Protein AF-A0A7X1L343-F1 (afdb_monomer)

Secondary structure (DSSP, 8-state):
--PPPHHHHHHHHHHHHHHTT--HHHHHHHHHHH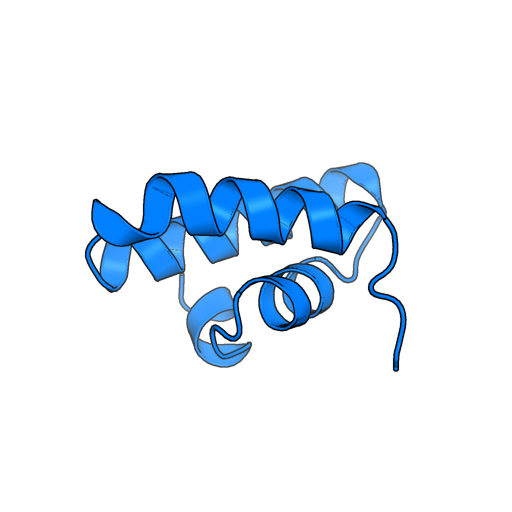HHHHHHHHSS-HHHHHHHHH---HHHHHT-

pLDDT: mean 88.96, std 13.26, range [37.81, 97.12]

Radius of gyration: 10.86 Å; Cα contacts (8 Å, |Δi|>4): 68; chains: 1; bounding box: 26×28×23 Å

Mean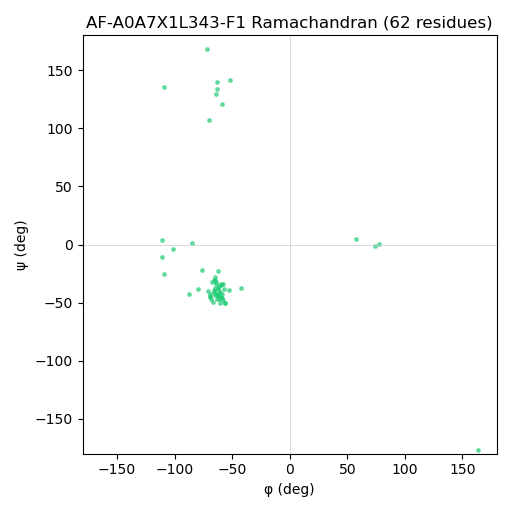 predicted aligned error: 4.18 Å

Structure (mmCIF, N/CA/C/O backbone):
data_AF-A0A7X1L343-F1
#
_entry.id   AF-A0A7X1L343-F1
#
loop_
_atom_site.group_PDB
_atom_site.id
_atom_site.type_symbol
_atom_site.label_atom_id
_atom_site.label_alt_id
_atom_site.label_comp_id
_atom_site.label_asym_id
_atom_site.label_entity_id
_atom_site.label_seq_id
_atom_site.pdbx_PDB_ins_code
_atom_site.Cartn_x
_atom_site.Cartn_y
_atom_site.Cartn_z
_atom_site.occupancy
_atom_site.B_iso_or_equiv
_atom_site.auth_seq_id
_atom_site.auth_comp_id
_atom_site.auth_asym_id
_atom_site.auth_atom_id
_atom_site.pdbx_PDB_model_num
ATOM 1 N N . MET A 1 1 ? 7.203 21.399 -5.447 1.00 37.81 1 MET A N 1
ATOM 2 C CA . MET A 1 1 ? 6.135 20.383 -5.359 1.00 37.81 1 MET A CA 1
ATOM 3 C C . MET A 1 1 ? 6.699 19.143 -6.034 1.00 37.81 1 MET A C 1
ATOM 5 O O . MET A 1 1 ? 7.004 19.221 -7.212 1.00 37.81 1 MET A O 1
ATOM 9 N N . LEU A 1 2 ? 7.044 18.093 -5.283 1.00 42.16 2 LEU A N 1
ATOM 10 C CA . LEU A 1 2 ? 7.617 16.878 -5.876 1.00 42.16 2 LEU A CA 1
ATOM 11 C C . LEU A 1 2 ? 6.502 16.180 -6.651 1.00 42.16 2 LEU A C 1
ATOM 13 O O . LEU A 1 2 ? 5.584 15.646 -6.031 1.00 42.16 2 LEU A O 1
ATOM 17 N N . GLU A 1 3 ? 6.557 16.242 -7.980 1.00 46.69 3 GLU A N 1
ATOM 18 C CA . GLU A 1 3 ? 5.611 15.526 -8.827 1.00 46.69 3 GLU A CA 1
ATOM 19 C C . GLU A 1 3 ? 5.718 14.032 -8.523 1.00 46.69 3 GLU A C 1
ATOM 21 O O . GLU A 1 3 ? 6.790 13.420 -8.570 1.00 46.69 3 GLU A O 1
ATOM 26 N N . LEU A 1 4 ? 4.595 13.458 -8.104 1.00 56.09 4 LEU A N 1
ATOM 27 C CA . LEU A 1 4 ? 4.472 12.021 -7.963 1.00 56.09 4 LEU A CA 1
ATOM 28 C C . LEU A 1 4 ? 4.618 11.434 -9.376 1.00 56.09 4 LEU A C 1
ATOM 30 O O . LEU A 1 4 ? 3.928 11.916 -10.273 1.00 56.09 4 LEU A O 1
ATOM 34 N N . PRO A 1 5 ? 5.486 10.428 -9.605 1.00 63.62 5 PRO A N 1
ATOM 35 C CA . PRO A 1 5 ? 5.532 9.750 -10.902 1.00 63.62 5 PRO A CA 1
ATOM 36 C C . PRO A 1 5 ? 4.108 9.308 -11.273 1.00 63.62 5 PRO A C 1
ATOM 38 O O . PRO A 1 5 ? 3.384 8.896 -10.367 1.00 63.62 5 PRO A O 1
ATOM 41 N N . GLU A 1 6 ? 3.697 9.401 -12.545 1.00 61.72 6 GLU A N 1
ATOM 42 C CA . GLU A 1 6 ? 2.294 9.222 -12.998 1.00 61.72 6 GLU A CA 1
ATOM 43 C C . GLU A 1 6 ? 1.566 8.042 -12.327 1.00 61.72 6 GLU A C 1
ATOM 45 O O . GLU A 1 6 ? 0.409 8.150 -11.922 1.00 61.72 6 GLU A O 1
ATOM 50 N N . ASN A 1 7 ? 2.279 6.941 -12.090 1.00 69.88 7 ASN A N 1
ATOM 51 C CA . ASN A 1 7 ? 1.745 5.734 -11.459 1.00 69.88 7 ASN A CA 1
ATOM 52 C C . ASN A 1 7 ? 1.317 5.919 -9.990 1.00 69.88 7 ASN A C 1
ATOM 54 O O . ASN A 1 7 ? 0.416 5.233 -9.512 1.00 69.88 7 ASN A O 1
ATOM 58 N N . ALA A 1 8 ? 1.958 6.818 -9.244 1.00 77.19 8 ALA A N 1
ATOM 59 C CA . ALA A 1 8 ? 1.590 7.110 -7.863 1.00 77.19 8 ALA A CA 1
ATOM 60 C C . ALA A 1 8 ? 0.331 7.987 -7.770 1.00 77.19 8 ALA A C 1
ATOM 62 O O . ALA A 1 8 ? -0.358 7.920 -6.753 1.00 77.19 8 ALA A O 1
ATOM 63 N N . ARG A 1 9 ? -0.016 8.742 -8.825 1.00 88.62 9 ARG A N 1
ATOM 64 C CA . ARG A 1 9 ? -1.296 9.465 -8.890 1.00 88.62 9 ARG A CA 1
ATOM 65 C C . ARG A 1 9 ? -2.468 8.493 -9.019 1.00 88.62 9 ARG A C 1
ATOM 67 O O . ARG A 1 9 ? -3.390 8.569 -8.220 1.00 88.62 9 ARG A O 1
ATOM 74 N N . ALA A 1 10 ? -2.364 7.513 -9.918 1.00 91.31 10 ALA A N 1
ATOM 75 C CA . ALA A 1 10 ? -3.395 6.487 -10.087 1.00 91.31 10 ALA A CA 1
ATOM 76 C C . ALA A 1 10 ? -3.618 5.652 -8.810 1.00 91.31 10 ALA A C 1
ATOM 78 O O . ALA A 1 10 ? -4.750 5.377 -8.430 1.00 91.31 10 ALA A O 1
ATOM 79 N N . ILE A 1 11 ? -2.540 5.285 -8.100 1.00 94.56 11 ILE A N 1
ATOM 80 C CA . ILE A 1 11 ? -2.652 4.584 -6.806 1.00 94.56 11 ILE A CA 1
ATOM 81 C C . ILE A 1 11 ? -3.365 5.454 -5.767 1.00 94.56 11 ILE A C 1
ATOM 83 O O . ILE A 1 11 ? -4.111 4.923 -4.949 1.00 94.56 11 ILE A O 1
ATOM 87 N N . LYS A 1 12 ? -3.104 6.766 -5.766 1.00 94.94 12 LYS A N 1
ATOM 88 C CA . LYS A 1 12 ? -3.726 7.700 -4.831 1.00 94.94 12 LYS A CA 1
ATOM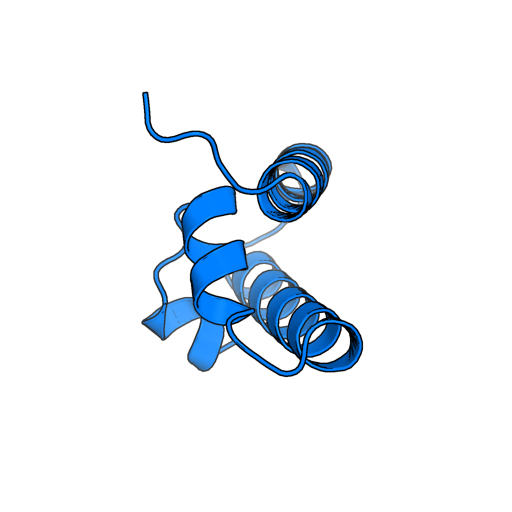 89 C C . LYS A 1 12 ? -5.229 7.812 -5.091 1.00 94.94 12 LYS A C 1
ATOM 91 O O . LYS A 1 12 ? -5.989 7.644 -4.148 1.00 94.94 12 LYS A O 1
ATOM 96 N N . GLU A 1 13 ? -5.626 8.035 -6.342 1.00 95.06 13 GLU A N 1
ATOM 97 C CA . GLU A 1 13 ? -7.037 8.132 -6.746 1.00 95.06 13 GLU A CA 1
ATOM 98 C C . GLU A 1 13 ? -7.804 6.858 -6.350 1.00 95.06 13 GLU A C 1
ATOM 100 O O . GLU A 1 13 ? -8.782 6.924 -5.613 1.00 95.06 13 GLU A O 1
ATOM 105 N N . GLU A 1 14 ? -7.278 5.679 -6.702 1.00 95.19 14 GLU A N 1
ATOM 106 C CA . GLU A 1 14 ? -7.895 4.398 -6.329 1.00 95.19 14 GLU A CA 1
ATOM 107 C C . GLU A 1 14 ? -7.976 4.193 -4.810 1.00 95.19 14 GLU A C 1
ATOM 109 O O . GLU A 1 14 ? -8.934 3.606 -4.312 1.00 95.19 14 GLU A O 1
ATOM 114 N N . PHE A 1 15 ? -6.972 4.654 -4.058 1.00 95.81 15 PHE A N 1
ATOM 115 C CA . PHE A 1 15 ? -6.988 4.561 -2.602 1.00 95.81 15 PHE A CA 1
ATOM 116 C C . PHE A 1 15 ? -8.044 5.479 -1.984 1.00 95.81 15 PHE A C 1
ATOM 118 O O . PHE A 1 15 ? -8.770 5.039 -1.098 1.00 95.81 15 PHE A O 1
ATOM 125 N N . GLU A 1 16 ? -8.144 6.730 -2.436 1.00 95.00 16 GLU A N 1
ATOM 126 C CA . GLU A 1 16 ? -9.131 7.701 -1.947 1.00 95.00 16 GLU A CA 1
ATOM 127 C C . GLU A 1 16 ? -10.569 7.226 -2.218 1.00 95.00 16 GLU A C 1
ATOM 129 O O . GLU A 1 16 ? -11.420 7.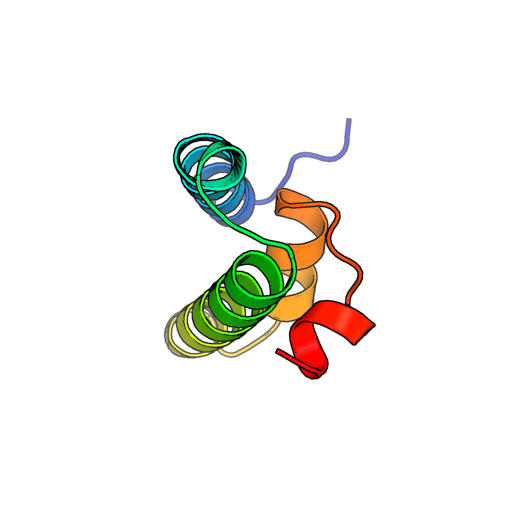336 -1.332 1.00 95.00 16 GLU A O 1
ATOM 134 N N . ASP A 1 17 ? -10.805 6.584 -3.366 1.00 95.88 17 ASP A N 1
ATOM 135 C CA . ASP A 1 17 ? -12.107 6.022 -3.746 1.00 95.88 17 ASP A CA 1
ATOM 136 C C . ASP A 1 17 ? -12.572 4.871 -2.848 1.00 95.88 17 ASP A C 1
ATOM 138 O O . ASP A 1 17 ? -13.771 4.641 -2.709 1.00 95.88 17 ASP A O 1
ATOM 142 N N . ILE A 1 18 ? -11.654 4.119 -2.235 1.00 94.06 18 ILE A N 1
ATOM 143 C CA . ILE A 1 18 ? -12.012 2.942 -1.426 1.00 94.06 18 ILE A CA 1
ATOM 144 C C . ILE A 1 18 ? -11.802 3.161 0.071 1.00 94.06 18 ILE A C 1
ATOM 146 O O . ILE A 1 18 ? -12.464 2.498 0.873 1.00 94.06 18 ILE A O 1
ATOM 150 N N . ALA A 1 19 ? -10.905 4.069 0.472 1.00 91.56 19 ALA A N 1
ATOM 151 C CA . ALA A 1 19 ? -10.412 4.184 1.845 1.00 91.56 19 ALA A CA 1
ATOM 152 C C . ALA A 1 19 ? -11.524 4.425 2.870 1.00 91.56 19 ALA A C 1
ATOM 154 O O . ALA A 1 19 ? -11.448 3.891 3.974 1.00 91.56 19 ALA A O 1
ATOM 155 N N . TYR A 1 20 ? -12.581 5.157 2.503 1.00 91.06 20 TYR A N 1
ATOM 156 C CA . TYR A 1 20 ? -13.715 5.423 3.395 1.00 91.06 20 TYR A CA 1
ATOM 157 C C . TYR A 1 20 ? -14.464 4.149 3.830 1.00 91.06 20 TYR A C 1
ATOM 159 O O . TYR A 1 20 ? -15.145 4.151 4.854 1.00 91.06 20 TYR A O 1
ATOM 167 N N . SER A 1 21 ? -14.358 3.067 3.052 1.00 93.31 21 SER A N 1
ATOM 168 C CA . SER A 1 21 ? -15.083 1.806 3.258 1.00 93.31 21 SER A CA 1
ATOM 169 C C . SER A 1 21 ? -14.235 0.703 3.903 1.00 93.31 21 SER A C 1
ATOM 171 O O . SER A 1 21 ? -14.735 -0.394 4.179 1.00 93.31 21 SER A O 1
ATOM 173 N N . LEU A 1 22 ? -12.942 0.959 4.128 1.00 92.44 22 LEU A N 1
ATOM 174 C CA . LEU A 1 22 ? -11.986 -0.045 4.580 1.00 92.44 22 LEU A CA 1
ATOM 175 C C . LEU A 1 22 ? -11.560 0.190 6.029 1.00 92.44 22 LEU A C 1
ATOM 177 O O . LEU A 1 22 ? -11.197 1.292 6.428 1.00 92.44 22 LEU A O 1
ATOM 181 N N . ASP A 1 23 ? -11.526 -0.894 6.803 1.00 94.44 23 ASP A N 1
ATOM 182 C CA . ASP A 1 23 ? -10.852 -0.899 8.097 1.00 94.44 23 ASP A CA 1
ATOM 183 C C . ASP A 1 23 ? -9.318 -0.879 7.936 1.00 94.44 23 ASP A C 1
ATOM 185 O O . ASP A 1 23 ? -8.758 -1.109 6.857 1.00 94.44 23 ASP A O 1
ATOM 189 N N . GLU A 1 24 ? -8.609 -0.642 9.040 1.0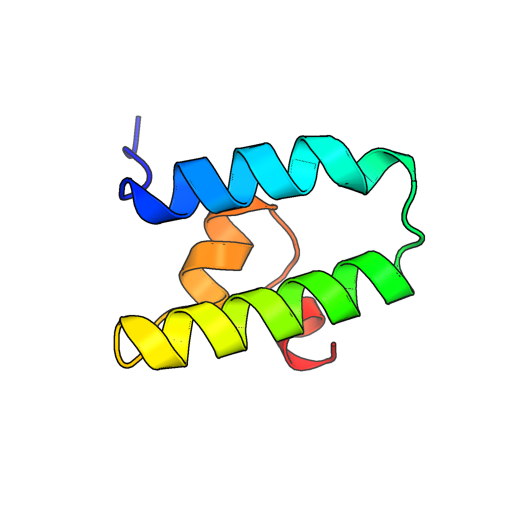0 91.19 24 GLU A N 1
ATOM 190 C CA . GLU A 1 24 ? -7.149 -0.535 9.037 1.00 91.19 24 GLU A CA 1
ATOM 191 C C . GLU A 1 24 ? -6.449 -1.808 8.524 1.00 91.19 24 GLU A C 1
ATOM 193 O O . GLU A 1 24 ? -5.406 -1.734 7.870 1.00 91.19 24 GLU A O 1
ATOM 198 N N . ARG A 1 25 ? -7.011 -2.995 8.792 1.00 93.81 25 ARG A N 1
ATOM 199 C CA . ARG A 1 25 ? -6.448 -4.267 8.322 1.00 93.81 25 ARG A CA 1
ATOM 200 C C . ARG A 1 25 ? -6.597 -4.386 6.807 1.00 93.81 25 ARG A C 1
ATOM 202 O O . ARG A 1 25 ? -5.640 -4.780 6.140 1.00 93.81 25 ARG A O 1
ATOM 209 N N . ARG A 1 26 ? -7.762 -4.039 6.264 1.00 95.06 26 ARG A N 1
ATOM 210 C CA . ARG A 1 26 ? -8.049 -4.051 4.826 1.00 95.06 26 ARG A CA 1
ATOM 211 C C . ARG A 1 26 ? -7.213 -3.022 4.076 1.00 95.06 26 ARG A C 1
ATOM 213 O O . ARG A 1 26 ? -6.688 -3.358 3.020 1.00 95.06 26 ARG A O 1
ATOM 220 N N . ILE A 1 27 ? -7.002 -1.836 4.650 1.00 94.88 27 ILE A N 1
ATOM 221 C CA . ILE A 1 27 ? -6.073 -0.829 4.114 1.00 94.88 27 ILE A CA 1
ATOM 222 C C . ILE A 1 27 ? -4.670 -1.427 3.962 1.00 94.88 27 ILE A C 1
ATOM 224 O O . ILE A 1 27 ? -4.091 -1.360 2.880 1.00 94.88 27 ILE A O 1
ATOM 228 N N . ARG A 1 28 ? -4.131 -2.074 5.007 1.00 94.44 28 ARG A N 1
ATOM 229 C CA . ARG A 1 28 ? -2.790 -2.687 4.941 1.00 94.44 28 ARG A CA 1
ATOM 230 C C . ARG A 1 28 ? -2.698 -3.778 3.874 1.00 94.44 28 ARG A C 1
ATOM 232 O O . ARG A 1 28 ? -1.769 -3.750 3.068 1.00 94.44 28 ARG A O 1
ATOM 239 N N . LEU A 1 29 ? -3.675 -4.686 3.837 1.00 96.06 29 LEU A N 1
ATOM 240 C CA . LEU A 1 29 ? -3.744 -5.774 2.853 1.00 96.06 29 LEU A CA 1
ATOM 241 C C . LEU A 1 29 ? -3.806 -5.240 1.418 1.00 96.06 29 LEU A C 1
ATOM 243 O O . LEU A 1 29 ? -3.084 -5.721 0.541 1.00 96.06 29 LEU A O 1
ATOM 247 N N . TRP A 1 30 ? -4.642 -4.227 1.182 1.00 96.44 30 TRP A N 1
ATOM 248 C CA . TRP A 1 30 ? -4.755 -3.583 -0.121 1.00 96.44 30 TRP A CA 1
ATOM 249 C C . TRP A 1 30 ? -3.436 -2.914 -0.519 1.00 96.44 30 TRP A C 1
ATOM 251 O O . TRP A 1 30 ? -2.932 -3.168 -1.614 1.00 96.44 30 TRP A O 1
ATOM 261 N N . CYS A 1 31 ? -2.804 -2.153 0.382 1.00 96.56 31 CYS A N 1
ATOM 262 C CA . CYS A 1 31 ? -1.516 -1.514 0.111 1.00 96.56 31 CYS A CA 1
ATOM 263 C C . CYS A 1 31 ? -0.425 -2.539 -0.238 1.00 96.56 31 CYS A C 1
ATOM 265 O O . CYS A 1 31 ? 0.343 -2.331 -1.181 1.00 96.56 31 CYS A O 1
ATOM 267 N N . ALA A 1 32 ? -0.360 -3.655 0.490 1.00 97.12 32 ALA A N 1
ATOM 268 C CA . ALA A 1 32 ? 0.596 -4.726 0.229 1.00 97.12 32 ALA A CA 1
ATOM 269 C C . ALA A 1 32 ? 0.343 -5.399 -1.128 1.00 97.12 32 ALA A C 1
ATOM 271 O O . ALA A 1 32 ? 1.274 -5.621 -1.908 1.00 97.12 32 ALA A O 1
ATOM 272 N N . ALA A 1 33 ? -0.923 -5.680 -1.453 1.00 96.88 33 ALA A N 1
ATOM 273 C CA . ALA A 1 33 ? -1.313 -6.228 -2.747 1.00 96.88 33 ALA A CA 1
ATOM 274 C C . ALA A 1 33 ? -0.968 -5.270 -3.898 1.00 96.88 33 ALA A C 1
ATOM 276 O O . ALA A 1 33 ? -0.381 -5.699 -4.896 1.00 96.88 33 ALA A O 1
ATOM 277 N N . LYS A 1 34 ? -1.242 -3.971 -3.736 1.00 96.38 34 LYS A N 1
ATOM 278 C CA . LYS A 1 34 ? -0.936 -2.946 -4.737 1.00 96.38 34 LYS A CA 1
ATOM 279 C C . LYS A 1 34 ? 0.565 -2.798 -4.957 1.00 96.38 34 LYS A C 1
ATOM 281 O O . LYS A 1 34 ? 1.009 -2.762 -6.103 1.00 96.38 34 LYS A O 1
ATOM 286 N N . ALA A 1 35 ? 1.360 -2.820 -3.887 1.00 95.69 35 ALA A N 1
ATOM 287 C CA . ALA A 1 35 ? 2.819 -2.794 -3.972 1.00 95.69 35 ALA A CA 1
ATOM 288 C C . ALA A 1 35 ? 3.374 -4.021 -4.718 1.00 95.69 35 ALA A C 1
ATOM 290 O O . ALA A 1 35 ? 4.256 -3.878 -5.566 1.00 95.69 35 ALA A O 1
ATOM 291 N N . ARG A 1 36 ? 2.832 -5.222 -4.463 1.00 95.50 36 ARG A N 1
ATOM 292 C CA . ARG A 1 36 ? 3.194 -6.442 -5.208 1.00 95.50 36 ARG A CA 1
ATOM 293 C C . ARG A 1 36 ? 2.816 -6.339 -6.685 1.00 95.50 36 ARG A C 1
ATOM 295 O O . ARG A 1 36 ? 3.620 -6.707 -7.535 1.00 95.50 36 ARG A O 1
ATOM 302 N N . SER A 1 37 ? 1.626 -5.823 -6.994 1.00 94.81 37 SER A N 1
ATOM 303 C CA . SER A 1 37 ? 1.183 -5.609 -8.377 1.00 94.81 37 SER A CA 1
ATOM 304 C C . SER A 1 37 ? 2.084 -4.619 -9.112 1.00 94.81 37 SER A C 1
ATOM 306 O O . SER A 1 37 ? 2.493 -4.883 -10.237 1.00 94.81 37 SER A O 1
ATOM 308 N N . TYR A 1 38 ? 2.450 -3.517 -8.458 1.00 93.44 38 TYR A N 1
ATOM 309 C CA . TYR A 1 38 ? 3.388 -2.538 -8.999 1.00 93.44 38 TYR A CA 1
ATOM 310 C C . TYR A 1 38 ? 4.740 -3.184 -9.325 1.00 93.44 38 TYR A C 1
ATOM 312 O O . TYR A 1 38 ? 5.252 -3.033 -10.429 1.00 93.44 38 TYR A O 1
ATOM 320 N N . ASN A 1 39 ? 5.298 -3.969 -8.397 1.00 92.81 39 ASN A N 1
ATOM 321 C CA . ASN A 1 39 ? 6.578 -4.649 -8.614 1.00 92.81 39 ASN A CA 1
ATOM 322 C C . ASN A 1 39 ? 6.550 -5.613 -9.808 1.00 92.81 39 ASN A C 1
ATOM 324 O O . ASN A 1 39 ? 7.556 -5.730 -10.498 1.00 92.81 39 ASN A O 1
ATOM 328 N N . LYS A 1 40 ? 5.420 -6.282 -10.075 1.00 92.81 40 LYS A N 1
ATOM 329 C CA . LYS A 1 40 ? 5.280 -7.167 -11.245 1.00 92.81 40 LYS A CA 1
ATOM 330 C C . LYS A 1 40 ? 5.391 -6.413 -12.573 1.00 92.81 40 LYS A C 1
ATOM 332 O O . LYS A 1 40 ? 5.867 -6.987 -13.541 1.00 92.81 40 LYS A O 1
ATOM 337 N N . ILE A 1 41 ? 4.945 -5.158 -12.611 1.00 90.44 41 ILE A N 1
ATOM 338 C CA . ILE A 1 41 ? 4.931 -4.330 -13.825 1.00 90.44 41 ILE A CA 1
ATOM 339 C C . ILE A 1 41 ? 6.265 -3.591 -13.997 1.00 90.44 41 ILE A C 1
ATOM 341 O O . ILE A 1 41 ? 6.794 -3.528 -15.100 1.00 90.44 41 ILE A O 1
ATOM 345 N N . TYR A 1 42 ? 6.820 -3.048 -12.909 1.00 87.12 42 TYR A N 1
ATOM 346 C CA . TYR A 1 42 ? 7.958 -2.117 -12.955 1.00 87.12 42 TYR A CA 1
ATOM 347 C C . TYR A 1 42 ? 9.268 -2.686 -12.387 1.00 87.12 42 TYR A C 1
ATOM 349 O O . TYR A 1 42 ? 10.254 -1.965 -12.269 1.00 87.12 42 TYR A O 1
ATOM 357 N N . GLY A 1 43 ? 9.293 -3.957 -11.979 1.00 87.12 43 GLY A N 1
ATOM 358 C CA . GLY A 1 43 ? 10.490 -4.631 -11.463 1.00 87.12 43 GLY A CA 1
ATOM 359 C C . GLY A 1 43 ? 10.914 -4.233 -10.041 1.00 87.12 43 GLY A C 1
ATOM 360 O O . GLY A 1 43 ? 11.874 -4.792 -9.519 1.00 87.12 43 GLY A O 1
ATOM 361 N N . GLY A 1 44 ? 10.213 -3.302 -9.379 1.00 90.38 44 GLY A N 1
ATOM 362 C CA . GLY A 1 44 ? 10.506 -2.909 -7.997 1.00 90.38 44 GLY A CA 1
ATOM 363 C C . GLY A 1 44 ? 9.862 -1.589 -7.561 1.00 90.38 44 GLY A C 1
ATOM 364 O O . GLY A 1 44 ? 9.111 -0.963 -8.302 1.00 90.38 44 GLY A O 1
ATOM 365 N N . GLY A 1 45 ? 10.156 -1.157 -6.328 1.00 91.00 45 GLY A N 1
ATOM 366 C CA . GLY A 1 45 ? 9.764 0.164 -5.810 1.00 91.00 45 GLY A CA 1
ATOM 367 C C . GLY A 1 45 ? 8.299 0.323 -5.380 1.00 91.00 45 GLY A C 1
ATOM 368 O O . GLY A 1 45 ? 7.930 1.388 -4.884 1.00 91.00 45 GLY A O 1
ATOM 369 N N . GLY A 1 46 ? 7.472 -0.718 -5.481 1.00 94.31 46 GLY A N 1
ATOM 370 C CA . GLY A 1 46 ? 6.034 -0.669 -5.205 1.00 94.31 46 GLY A CA 1
ATOM 371 C C . GLY A 1 46 ? 5.678 -0.191 -3.800 1.00 94.31 46 GLY A C 1
ATOM 372 O O . GLY A 1 46 ? 4.762 0.607 -3.643 1.00 94.31 46 GLY A O 1
ATOM 373 N N . VAL A 1 47 ? 6.439 -0.584 -2.773 1.00 95.12 47 VAL A N 1
ATOM 374 C CA . VAL A 1 47 ? 6.209 -0.098 -1.398 1.00 95.12 47 VAL A CA 1
ATOM 375 C C . VAL A 1 47 ? 6.463 1.407 -1.283 1.00 95.12 47 VAL A C 1
ATOM 377 O O . VAL A 1 47 ? 5.730 2.100 -0.583 1.00 95.12 47 VAL A O 1
ATOM 380 N N . ILE A 1 48 ? 7.472 1.935 -1.983 1.00 94.56 48 ILE A N 1
ATOM 381 C CA . ILE A 1 48 ? 7.759 3.376 -2.000 1.00 94.56 48 ILE A CA 1
ATOM 382 C C . ILE A 1 48 ? 6.653 4.116 -2.758 1.00 94.56 48 ILE A C 1
ATOM 384 O O . ILE A 1 48 ? 6.194 5.152 -2.283 1.00 94.56 48 ILE A O 1
ATOM 388 N N . ALA A 1 49 ? 6.206 3.580 -3.897 1.00 93.75 49 ALA A N 1
ATOM 389 C CA . ALA A 1 49 ? 5.121 4.159 -4.686 1.00 93.75 49 ALA A CA 1
ATOM 390 C C . ALA A 1 49 ? 3.812 4.230 -3.883 1.00 93.75 49 ALA A C 1
ATOM 392 O O . ALA A 1 49 ? 3.223 5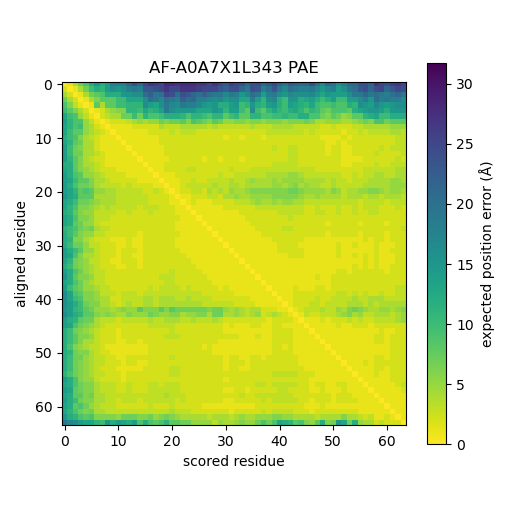.301 -3.761 1.00 93.75 49 ALA A O 1
ATOM 393 N N . VAL A 1 50 ? 3.409 3.122 -3.253 1.00 95.38 50 VAL A N 1
ATOM 394 C CA . VAL A 1 50 ? 2.192 3.061 -2.429 1.00 95.38 50 VAL A CA 1
ATOM 395 C C . VAL A 1 50 ? 2.309 3.947 -1.190 1.00 95.38 50 VAL A C 1
ATOM 397 O O . VAL A 1 50 ? 1.363 4.659 -0.868 1.00 95.38 50 VAL A O 1
ATOM 400 N N . HIS A 1 51 ? 3.464 3.977 -0.518 1.00 94.94 51 HIS A N 1
ATOM 401 C CA . HIS A 1 51 ? 3.687 4.881 0.614 1.00 94.94 51 HIS A CA 1
ATOM 402 C C . HIS A 1 51 ? 3.519 6.352 0.216 1.00 94.94 51 HIS A C 1
ATOM 404 O O . HIS A 1 51 ? 2.845 7.104 0.916 1.00 94.94 51 HIS A O 1
ATOM 410 N N . LYS A 1 52 ? 4.107 6.758 -0.914 1.00 94.06 52 LYS A N 1
ATOM 411 C CA . LYS A 1 52 ? 3.991 8.128 -1.428 1.00 94.06 52 LYS A CA 1
ATOM 412 C C . LYS A 1 52 ? 2.553 8.493 -1.813 1.00 94.06 52 LYS A C 1
ATOM 414 O O . LYS A 1 52 ? 2.179 9.646 -1.654 1.00 94.06 52 LYS A O 1
ATOM 419 N N . ALA A 1 53 ? 1.778 7.531 -2.308 1.00 94.25 53 ALA A N 1
ATOM 420 C CA . ALA A 1 53 ? 0.398 7.741 -2.738 1.00 94.25 53 ALA A CA 1
ATOM 421 C C . ALA A 1 53 ? -0.609 7.776 -1.575 1.00 94.25 53 ALA A C 1
ATOM 423 O O . ALA A 1 53 ? -1.550 8.558 -1.602 1.00 94.25 53 ALA A O 1
ATOM 424 N N . THR A 1 54 ? -0.414 6.932 -0.559 1.00 94.06 54 THR A N 1
ATOM 425 C CA . THR A 1 54 ? -1.421 6.669 0.492 1.00 94.06 54 THR A CA 1
ATOM 426 C C . THR A 1 54 ? -1.043 7.200 1.870 1.00 94.06 54 THR A C 1
ATOM 428 O O . THR A 1 54 ? -1.846 7.143 2.796 1.00 94.06 54 THR A O 1
ATOM 431 N N . HIS A 1 55 ? 0.208 7.631 2.052 1.00 94.19 55 HIS A N 1
ATOM 432 C CA . HIS A 1 55 ? 0.815 7.957 3.347 1.00 94.19 55 HIS A CA 1
ATOM 433 C C . HIS A 1 55 ? 0.827 6.816 4.381 1.00 94.19 55 HIS A C 1
ATOM 435 O O . HIS A 1 55 ? 1.335 6.996 5.491 1.00 94.19 55 HIS A O 1
ATOM 441 N N . VAL A 1 56 ? 0.381 5.606 4.024 1.00 95.06 56 VAL A N 1
ATOM 442 C CA . VAL A 1 56 ? 0.527 4.422 4.875 1.00 95.06 56 VAL A CA 1
ATOM 443 C C . VAL A 1 56 ? 2.014 4.136 5.063 1.00 95.06 56 VAL A C 1
ATOM 445 O O . VAL A 1 56 ? 2.813 4.183 4.121 1.00 95.06 56 VAL A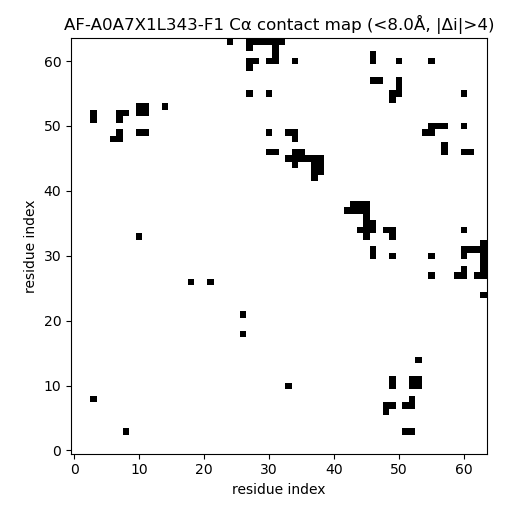 O 1
ATOM 448 N N . SER A 1 57 ? 2.424 3.875 6.306 1.00 96.06 57 SER A N 1
ATOM 449 C CA . SER A 1 57 ? 3.838 3.663 6.608 1.00 96.06 57 SER A CA 1
ATOM 450 C C . SER A 1 57 ? 4.369 2.423 5.888 1.00 96.06 57 SER A C 1
ATOM 452 O O . SER A 1 57 ? 3.714 1.383 5.841 1.00 96.06 57 SER A O 1
ATOM 454 N N . ARG A 1 58 ? 5.597 2.504 5.366 1.00 95.44 58 ARG A N 1
ATOM 455 C CA . ARG A 1 58 ? 6.243 1.385 4.653 1.00 95.44 58 ARG A CA 1
ATOM 456 C C . ARG A 1 58 ? 6.232 0.090 5.468 1.00 95.44 58 ARG A C 1
ATOM 458 O O . ARG A 1 58 ? 5.974 -0.971 4.916 1.00 95.44 58 ARG A O 1
ATOM 465 N N . LEU A 1 59 ? 6.449 0.190 6.782 1.00 95.38 59 LEU A N 1
ATOM 466 C CA . LEU A 1 59 ? 6.379 -0.951 7.696 1.00 95.38 59 LEU A CA 1
ATOM 467 C C . LEU A 1 59 ? 4.993 -1.612 7.677 1.00 95.38 59 LEU A C 1
ATOM 469 O O . LEU A 1 59 ? 4.899 -2.825 7.549 1.00 95.38 59 LEU A O 1
ATOM 473 N N . ARG A 1 60 ? 3.914 -0.824 7.739 1.00 94.19 60 ARG A N 1
ATOM 474 C CA . ARG A 1 60 ? 2.538 -1.342 7.683 1.00 94.19 60 ARG A CA 1
ATOM 475 C C . ARG A 1 60 ? 2.200 -1.986 6.340 1.00 94.19 60 ARG A C 1
ATOM 477 O O . ARG A 1 60 ? 1.410 -2.918 6.326 1.00 94.19 60 ARG A O 1
ATOM 484 N N . ILE A 1 61 ? 2.801 -1.511 5.247 1.00 95.06 61 ILE A N 1
ATOM 485 C CA . ILE A 1 61 ? 2.658 -2.112 3.912 1.00 95.06 61 ILE A CA 1
ATOM 486 C C . ILE A 1 61 ? 3.389 -3.461 3.844 1.00 95.06 61 ILE A C 1
ATOM 488 O O . ILE A 1 61 ? 2.863 -4.404 3.270 1.00 95.06 61 ILE A O 1
ATOM 492 N N . TYR A 1 62 ? 4.578 -3.581 4.443 1.00 91.50 62 TYR A N 1
ATOM 493 C CA . TYR A 1 62 ? 5.300 -4.860 4.509 1.00 91.50 62 TYR A CA 1
ATOM 494 C C . TYR A 1 62 ? 4.612 -5.904 5.394 1.00 91.50 62 TYR A C 1
ATOM 496 O O . TYR A 1 62 ? 4.719 -7.094 5.121 1.00 91.50 62 TYR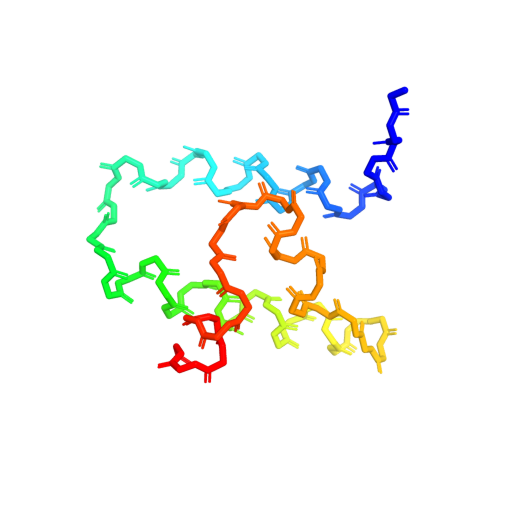 A O 1
ATOM 504 N N . LEU A 1 63 ? 3.926 -5.459 6.449 1.00 89.00 63 LEU A N 1
ATOM 505 C CA . LEU A 1 63 ? 3.173 -6.312 7.375 1.00 89.00 63 LEU A CA 1
ATOM 506 C C . LEU A 1 63 ? 1.748 -6.637 6.884 1.00 89.00 63 LEU A C 1
ATOM 508 O O . LEU A 1 63 ? 0.982 -7.259 7.622 1.00 89.00 63 LEU A O 1
ATOM 512 N N . GLY A 1 64 ? 1.377 -6.145 5.698 1.00 78.94 64 GLY A N 1
ATOM 513 C CA . GLY A 1 64 ? 0.070 -6.332 5.070 1.00 78.94 64 GLY A CA 1
ATOM 514 C C . GLY A 1 64 ? -0.033 -7.590 4.222 1.00 78.94 64 GLY A C 1
ATOM 515 O O . GLY A 1 64 ? 0.929 -7.964 3.510 1.00 78.94 64 GLY A O 1
#

Solvent-accessible surface area (backbone atoms only — not comparable to full-atom values): 3550 Å² total; per-residue (Å²): 129,87,77,66,59,74,71,26,50,57,51,24,54,59,43,65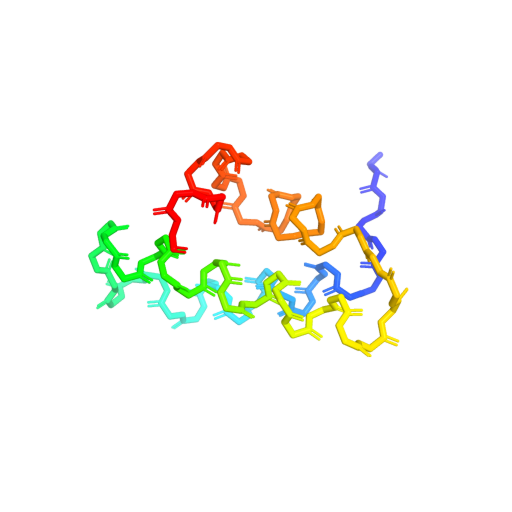,76,46,50,90,80,47,54,76,67,53,49,23,38,49,43,22,51,51,17,54,54,39,22,74,78,66,79,48,66,16,54,59,40,44,24,73,32,68,69,52,52,57,68,52,30,73,77,58

Nearest PDB structures (foldseek):
  8bvw-assembly1_M  TM=5.650E-01  e=9.531E+00  Homo sapiens

Foldseek 3Di:
DPDQPPLLQVLLVVCVVCVVPDDLLRSLVVLLVQLVVVCVVPVHDSLVSSCVRPVPDSVSNVVD

Sequence (64 aa):
MLELPENARAIKEEFEDIAYSLDERRIRLWCAAKARSYNKIYGGGGVIAVHKATHVSRLRIYLG